Protein AF-A0A2T0YIZ6-F1 (afdb_monomer_lite)

Sequence (167 aa):
MQKAMRALGEVPNENVDPAEALLGLVTQKWAEVQWLRIKVQEVDEQGTVTSGEDRATDGESLVWGLTKRDEGTGPMGPVDVETREVGPNIWWKLLREAEDQLAKYSTAALRAGVERRQIDLQEAHALHLAQAITRILDQLGLSQDQARLVPTVVPAVLRSLPVKEGQ

Radius of gyration: 29.36 Å; chains: 1; bounding box: 67×38×82 Å

Secondary structure (DSSP, 8-state):
-HHHHHHTT---S----HHHHHHHHHHHHHHHHHHHHHHHHHHHHHHTTS-SS----TTGGGTEEEEEEEEEEETTEEEEEEEEEE---HHHHHHHHHHHHHHHHHHHHHHTTHHHHHHHHHHHHHHHHHHHHHHHHHHTT--HHHHHHHHHHHHHHHHHS------

pLDDT: mean 72.3, std 16.44, range [31.86, 94.19]

Foldseek 3Di:
DVVVVVVVPDPPPDPDDVLNVLVVVLVVLVVVLVVLVVVLVVQQVVVQPPDPPDRDDRCNSQFWDQPDWDFDADPVGTDTDGDTDGGGDPSVVVSVVSVVVSVVSVVVSVVVVSVVVVVVVVVVVVVVVVVVVVVVVVVVVDDPVRVVCCVPVVVVVVVPDDDPDDD

Structure (mmCIF, N/CA/C/O backbone):
data_AF-A0A2T0YIZ6-F1
#
_entry.id   AF-A0A2T0YIZ6-F1
#
loop_
_atom_site.group_PDB
_atom_site.id
_atom_site.type_symbol
_atom_site.label_atom_id
_atom_site.label_alt_id
_atom_site.label_comp_id
_atom_site.label_asym_id
_atom_site.label_entity_id
_atom_site.label_seq_id
_atom_site.pdbx_PDB_ins_code
_atom_site.Cartn_x
_atom_site.Cartn_y
_atom_site.Cartn_z
_atom_site.occupancy
_atom_site.B_iso_or_equiv
_atom_site.auth_seq_id
_atom_site.auth_comp_id
_atom_site.auth_asym_id
_atom_site.auth_atom_id
_atom_site.pdbx_PDB_model_num
ATOM 1 N N . MET A 1 1 ? 27.984 -17.161 -2.143 1.00 44.16 1 MET A N 1
ATOM 2 C CA . MET A 1 1 ? 26.893 -18.124 -2.424 1.00 44.16 1 MET A CA 1
ATOM 3 C C . MET A 1 1 ? 26.179 -18.625 -1.164 1.00 44.16 1 MET A C 1
ATOM 5 O O . MET A 1 1 ? 24.965 -18.508 -1.113 1.00 44.16 1 MET A O 1
ATOM 9 N N . GLN A 1 2 ? 26.878 -19.073 -0.110 1.00 40.38 2 GLN A N 1
ATOM 10 C CA . GLN A 1 2 ? 26.242 -19.543 1.143 1.00 40.38 2 GLN A CA 1
ATOM 11 C C . GLN A 1 2 ? 25.339 -18.515 1.859 1.00 40.38 2 GLN A C 1
ATOM 13 O O . GLN A 1 2 ? 24.339 -18.899 2.455 1.00 40.38 2 GLN A O 1
ATOM 18 N N . LYS A 1 3 ? 25.640 -17.211 1.771 1.00 50.69 3 LYS A N 1
ATOM 19 C CA . LYS A 1 3 ? 24.831 -16.145 2.397 1.00 50.69 3 LYS A CA 1
ATOM 20 C C . LYS A 1 3 ? 23.435 -15.981 1.768 1.00 50.69 3 LYS A C 1
ATOM 22 O O . LYS A 1 3 ? 22.498 -15.660 2.483 1.00 50.69 3 LYS A O 1
ATOM 27 N N . ALA A 1 4 ? 23.297 -16.245 0.465 1.00 48.84 4 ALA A N 1
ATOM 28 C CA . ALA A 1 4 ? 22.021 -16.151 -0.253 1.00 48.84 4 ALA A CA 1
ATOM 29 C C . ALA A 1 4 ? 21.124 -17.379 -0.007 1.00 48.84 4 ALA A C 1
ATOM 31 O O . ALA A 1 4 ? 19.919 -17.236 0.152 1.00 48.84 4 ALA A O 1
ATOM 32 N N . MET A 1 5 ? 21.714 -18.578 0.112 1.00 38.31 5 MET A N 1
ATOM 33 C CA . MET A 1 5 ? 20.966 -19.798 0.460 1.00 38.31 5 MET A CA 1
ATOM 34 C C . MET A 1 5 ? 20.451 -19.799 1.904 1.00 38.31 5 MET A C 1
ATOM 36 O O . MET A 1 5 ? 19.423 -20.411 2.168 1.00 38.31 5 MET A O 1
ATOM 40 N N . ARG A 1 6 ? 21.121 -19.103 2.834 1.00 47.44 6 ARG A N 1
ATOM 41 C CA . ARG A 1 6 ? 20.658 -18.996 4.228 1.00 47.44 6 ARG A CA 1
ATOM 42 C C . ARG A 1 6 ? 19.389 -18.140 4.357 1.00 47.44 6 ARG A C 1
ATOM 44 O O . ARG A 1 6 ? 18.484 -18.513 5.090 1.00 47.44 6 ARG A O 1
ATOM 51 N N . ALA A 1 7 ? 19.285 -17.072 3.563 1.00 55.91 7 ALA A N 1
ATOM 52 C CA . ALA A 1 7 ? 18.122 -16.181 3.534 1.00 55.91 7 ALA A CA 1
ATOM 53 C C . ALA A 1 7 ? 16.864 -16.808 2.898 1.00 55.91 7 ALA A C 1
ATOM 55 O O . ALA A 1 7 ? 15.756 -16.373 3.178 1.00 55.91 7 ALA A O 1
ATOM 56 N N . LEU A 1 8 ? 17.020 -17.836 2.055 1.00 54.31 8 LEU A N 1
ATOM 57 C CA . LEU A 1 8 ? 15.899 -18.565 1.441 1.00 54.31 8 LEU A CA 1
ATOM 58 C C . LEU A 1 8 ? 15.240 -19.587 2.387 1.00 54.31 8 LEU A C 1
ATOM 60 O O . LEU A 1 8 ? 14.152 -20.066 2.083 1.00 54.31 8 LEU A O 1
ATOM 64 N N . GLY A 1 9 ? 15.897 -19.945 3.499 1.00 49.66 9 GLY A N 1
ATOM 65 C CA . GLY A 1 9 ? 15.410 -20.938 4.467 1.00 49.66 9 GLY A CA 1
ATOM 66 C C . GLY A 1 9 ? 15.083 -20.377 5.854 1.00 49.66 9 GLY A C 1
ATOM 67 O O . GLY A 1 9 ? 14.301 -20.982 6.583 1.00 49.66 9 GLY A O 1
ATOM 68 N N . GLU A 1 10 ? 15.647 -19.227 6.224 1.00 50.94 10 GLU A N 1
ATOM 69 C CA . GLU A 1 10 ? 15.229 -18.471 7.404 1.00 50.94 10 GLU A CA 1
ATOM 70 C C . GLU A 1 10 ? 14.067 -17.565 7.001 1.00 50.94 10 GLU A C 1
ATOM 72 O O . GLU A 1 10 ? 14.272 -16.465 6.491 1.00 50.94 10 GLU A O 1
ATOM 77 N N . VAL A 1 11 ? 12.832 -18.030 7.224 1.00 56.81 11 VAL A N 1
ATOM 78 C CA . VAL A 1 11 ? 11.697 -1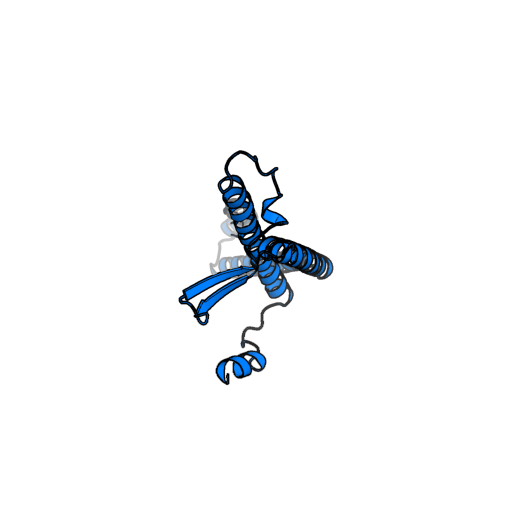7.105 7.304 1.00 56.81 11 VAL A CA 1
ATOM 79 C C . VAL A 1 11 ? 12.081 -16.098 8.391 1.00 56.81 11 VAL A C 1
ATOM 81 O O . VAL A 1 11 ? 12.385 -16.539 9.506 1.00 56.81 11 VAL A O 1
ATOM 84 N N . PRO A 1 12 ? 12.165 -14.786 8.094 1.00 57.22 12 PRO A N 1
ATOM 85 C CA . PRO A 1 12 ? 12.435 -13.793 9.121 1.00 57.22 12 PRO A CA 1
ATOM 86 C C . PRO A 1 12 ? 11.461 -14.054 10.268 1.00 57.22 12 PRO A C 1
ATOM 88 O O . PRO A 1 12 ? 10.270 -14.222 10.024 1.00 57.22 12 PRO A O 1
ATOM 91 N N . ASN A 1 13 ? 11.966 -14.157 11.498 1.00 51.22 13 ASN A N 1
ATOM 92 C CA . ASN A 1 13 ? 11.207 -14.501 12.714 1.00 51.22 13 ASN A CA 1
ATOM 93 C C . ASN A 1 13 ? 10.147 -13.448 13.108 1.00 51.22 13 ASN A C 1
ATOM 95 O O . ASN A 1 13 ? 9.727 -13.355 14.259 1.00 51.22 13 ASN A O 1
ATOM 99 N N . GLU A 1 14 ? 9.727 -12.631 12.159 1.00 59.22 14 GLU A N 1
ATOM 100 C CA . GLU A 1 14 ? 8.708 -11.624 12.299 1.00 59.22 14 GLU A CA 1
ATOM 101 C C . GLU A 1 14 ? 7.429 -12.257 11.750 1.00 59.22 14 GLU A C 1
ATOM 103 O O . GLU A 1 14 ? 7.318 -12.550 10.560 1.00 59.22 14 GLU A O 1
ATOM 108 N N . ASN A 1 15 ? 6.482 -12.561 12.640 1.00 60.38 15 ASN A N 1
ATOM 109 C CA . ASN A 1 15 ? 5.111 -12.897 12.256 1.00 60.38 15 ASN A CA 1
ATOM 110 C C . ASN A 1 15 ? 4.492 -11.646 11.611 1.00 60.38 15 ASN A C 1
ATOM 112 O O . ASN A 1 15 ? 3.732 -10.924 12.250 1.00 60.38 15 ASN A O 1
ATOM 116 N N . VAL A 1 16 ? 4.882 -11.349 10.373 1.00 66.56 16 VAL A N 1
ATOM 117 C CA . VAL A 1 16 ? 4.322 -10.250 9.592 1.00 66.56 16 VAL A CA 1
ATOM 118 C C . VAL A 1 16 ? 2.947 -10.697 9.125 1.00 66.56 16 VAL A C 1
ATOM 120 O O . VAL A 1 16 ? 2.807 -11.784 8.554 1.00 66.56 16 VAL A O 1
ATOM 123 N N . ASP A 1 17 ? 1.922 -9.879 9.376 1.00 78.06 17 ASP A N 1
ATOM 124 C CA . ASP A 1 17 ? 0.595 -10.144 8.827 1.00 78.06 17 ASP A CA 1
ATOM 125 C C . ASP A 1 17 ? 0.731 -10.202 7.292 1.00 78.06 17 ASP A C 1
ATOM 127 O O . ASP A 1 17 ? 1.259 -9.261 6.690 1.00 78.06 17 ASP A O 1
ATOM 131 N N . PRO A 1 18 ? 0.296 -11.283 6.618 1.00 77.56 18 PRO A N 1
ATOM 132 C CA . PRO A 1 18 ? 0.389 -11.386 5.163 1.00 77.56 18 PRO A CA 1
ATOM 133 C C . PRO A 1 18 ? -0.266 -10.202 4.435 1.00 77.56 18 PRO A C 1
ATOM 135 O O . PRO A 1 18 ? 0.171 -9.847 3.340 1.00 77.56 18 PRO A O 1
ATOM 138 N N . ALA A 1 19 ? -1.278 -9.567 5.036 1.00 79.44 19 ALA A N 1
ATOM 139 C CA . ALA A 1 19 ? -1.875 -8.344 4.510 1.00 79.44 19 ALA A CA 1
ATOM 140 C C . ALA A 1 19 ? -0.892 -7.160 4.531 1.00 79.44 19 ALA A C 1
ATOM 142 O O . ALA A 1 19 ? -0.772 -6.438 3.541 1.00 79.44 19 ALA A O 1
ATOM 143 N N . GLU A 1 20 ? -0.153 -6.991 5.627 1.00 77.31 20 GLU A N 1
ATOM 144 C CA . GLU A 1 20 ? 0.850 -5.935 5.797 1.00 77.31 20 GLU A CA 1
ATOM 145 C C . GLU A 1 20 ? 2.055 -6.155 4.874 1.00 77.31 20 GLU A C 1
ATOM 147 O O . GLU A 1 20 ? 2.496 -5.229 4.189 1.00 77.31 20 GLU A O 1
ATOM 152 N N . ALA A 1 21 ? 2.524 -7.400 4.759 1.00 82.56 21 ALA A N 1
ATOM 153 C CA . ALA A 1 21 ? 3.584 -7.764 3.821 1.00 82.56 21 ALA A CA 1
ATOM 154 C C . ALA A 1 21 ? 3.197 -7.442 2.366 1.00 82.56 21 ALA A C 1
ATOM 156 O O . ALA A 1 21 ? 4.013 -6.933 1.593 1.00 82.56 21 ALA A O 1
ATOM 157 N N . LEU A 1 22 ? 1.942 -7.709 1.991 1.00 83.88 22 LEU A N 1
ATOM 158 C CA . LEU A 1 22 ? 1.439 -7.435 0.648 1.00 83.88 22 LEU A CA 1
ATOM 159 C C . LEU A 1 22 ? 1.335 -5.930 0.363 1.00 83.88 22 LEU A C 1
ATOM 161 O O . LEU A 1 22 ? 1.680 -5.503 -0.738 1.00 83.88 22 LEU A O 1
ATOM 165 N N . LEU A 1 23 ? 0.924 -5.118 1.343 1.00 83.69 23 LEU A N 1
ATOM 166 C CA . LEU A 1 23 ? 0.952 -3.654 1.222 1.00 83.69 23 LEU A CA 1
ATOM 167 C C . LEU A 1 23 ? 2.373 -3.128 1.054 1.00 83.69 23 LEU A C 1
ATOM 169 O O . LEU A 1 23 ? 2.623 -2.340 0.144 1.00 83.69 23 LEU A O 1
ATOM 173 N N . GLY A 1 24 ? 3.312 -3.601 1.878 1.00 82.94 24 GLY A N 1
ATOM 174 C CA . GLY A 1 24 ? 4.721 -3.231 1.764 1.00 82.94 24 GLY A CA 1
ATOM 175 C C . GLY A 1 24 ? 5.281 -3.534 0.373 1.00 82.94 24 GLY A C 1
ATOM 176 O O . GLY A 1 24 ? 5.957 -2.694 -0.225 1.00 82.94 24 GLY A O 1
ATOM 177 N N . LEU A 1 25 ? 4.928 -4.693 -0.190 1.00 86.62 25 LEU A N 1
ATOM 178 C CA . LEU A 1 25 ? 5.316 -5.081 -1.544 1.00 86.62 25 LEU A CA 1
ATOM 179 C C . LEU A 1 25 ? 4.715 -4.162 -2.620 1.00 86.62 25 LEU A C 1
ATOM 181 O O . LEU A 1 25 ? 5.419 -3.783 -3.557 1.00 86.62 25 LEU A O 1
ATOM 185 N N . VAL A 1 26 ? 3.438 -3.783 -2.498 1.00 88.62 26 VAL A N 1
ATOM 186 C CA . VAL A 1 26 ? 2.788 -2.832 -3.419 1.00 88.62 26 VAL A CA 1
ATOM 187 C C . VAL A 1 26 ? 3.486 -1.472 -3.368 1.00 88.62 26 VAL A C 1
ATOM 189 O O . VAL A 1 26 ? 3.811 -0.922 -4.419 1.00 88.62 26 VAL A O 1
ATOM 192 N N . THR A 1 27 ? 3.783 -0.959 -2.172 1.00 84.81 27 THR A N 1
ATOM 193 C CA . THR A 1 27 ? 4.477 0.326 -1.990 1.00 84.81 27 THR A CA 1
ATOM 194 C C . THR A 1 27 ? 5.878 0.305 -2.599 1.00 84.81 27 THR A C 1
ATOM 196 O O . THR A 1 27 ? 6.249 1.218 -3.338 1.00 84.81 27 THR A O 1
ATOM 199 N N . GLN A 1 28 ? 6.649 -0.759 -2.360 1.00 86.38 2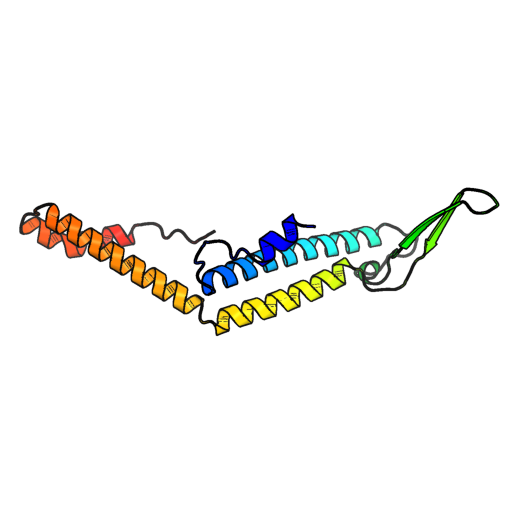8 GLN A N 1
ATOM 200 C CA . GLN A 1 28 ? 7.977 -0.921 -2.960 1.00 86.38 28 GLN A CA 1
ATOM 201 C C . GLN A 1 28 ? 7.905 -0.998 -4.487 1.00 86.38 28 GLN A C 1
ATOM 203 O O . GLN A 1 28 ? 8.671 -0.326 -5.179 1.00 86.38 28 GLN A O 1
ATOM 208 N N . LYS A 1 29 ? 6.957 -1.773 -5.025 1.00 90.44 29 LYS A N 1
ATOM 209 C CA . LYS A 1 29 ? 6.777 -1.912 -6.473 1.00 90.44 29 LYS A CA 1
ATOM 210 C C . LYS A 1 29 ? 6.317 -0.599 -7.117 1.00 90.44 29 LYS A C 1
ATOM 212 O O . LYS A 1 29 ? 6.748 -0.279 -8.220 1.00 90.44 29 LYS A O 1
ATOM 217 N N . TRP A 1 30 ? 5.503 0.202 -6.429 1.00 87.56 30 TRP A N 1
ATOM 218 C CA . TRP A 1 30 ? 5.141 1.545 -6.888 1.00 87.56 30 TRP A CA 1
ATOM 219 C C . TRP A 1 30 ? 6.362 2.468 -6.967 1.00 87.56 30 TRP A C 1
ATOM 221 O O . TRP A 1 30 ? 6.546 3.140 -7.982 1.00 87.56 30 TRP A O 1
ATOM 231 N N . ALA A 1 31 ? 7.227 2.458 -5.949 1.00 87.94 31 ALA A N 1
ATOM 232 C CA . ALA A 1 31 ? 8.463 3.240 -5.958 1.00 87.94 31 ALA A CA 1
ATOM 233 C C . ALA A 1 31 ? 9.401 2.829 -7.109 1.00 87.94 31 ALA A C 1
ATOM 235 O O . ALA A 1 31 ? 9.971 3.688 -7.782 1.00 87.94 31 ALA A O 1
ATOM 236 N N . GLU A 1 32 ? 9.508 1.527 -7.387 1.00 87.56 32 GLU A N 1
ATOM 237 C CA . GLU A 1 32 ? 10.258 1.000 -8.533 1.00 87.56 32 GLU A CA 1
ATOM 238 C C . GLU A 1 32 ? 9.706 1.519 -9.869 1.00 87.56 32 GLU A C 1
ATOM 240 O O . GLU A 1 32 ? 10.474 1.995 -10.705 1.00 87.56 32 GLU A O 1
ATOM 245 N N . VAL A 1 33 ? 8.380 1.510 -10.053 1.00 90.31 33 VAL A N 1
ATOM 246 C CA . VAL A 1 33 ? 7.731 2.076 -11.248 1.00 90.31 33 VAL A CA 1
ATOM 247 C C . VAL A 1 33 ? 8.036 3.569 -11.391 1.00 90.31 33 VAL A C 1
ATOM 249 O O . VAL A 1 33 ? 8.354 4.014 -12.493 1.00 90.31 33 VAL A O 1
ATOM 252 N N . GLN A 1 34 ? 7.978 4.352 -10.307 1.00 88.62 34 GLN A N 1
ATOM 253 C CA . GLN A 1 34 ? 8.311 5.783 -10.368 1.00 88.62 34 GLN A CA 1
ATOM 254 C C . GLN A 1 34 ? 9.763 6.009 -10.794 1.00 88.62 34 GLN A C 1
ATOM 256 O O . GLN A 1 34 ? 10.030 6.827 -11.672 1.00 88.62 34 GLN A O 1
ATOM 261 N N . 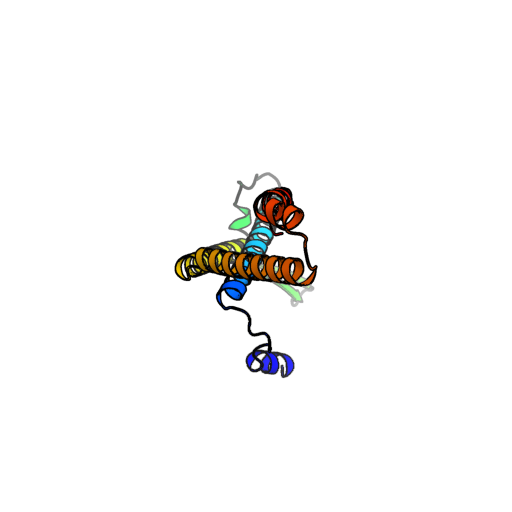TRP A 1 35 ? 10.700 5.251 -10.228 1.00 87.62 35 TRP A N 1
ATOM 262 C CA . TRP A 1 35 ? 12.106 5.335 -10.613 1.00 87.62 35 TRP A CA 1
ATOM 263 C C . TRP A 1 35 ? 12.332 4.949 -12.083 1.00 87.62 35 TRP A C 1
ATOM 265 O O . TRP A 1 35 ? 13.024 5.664 -12.808 1.00 87.62 35 TRP A O 1
ATOM 275 N N . LEU A 1 36 ? 11.700 3.870 -12.558 1.00 83.56 36 LEU A N 1
ATOM 276 C CA . LEU A 1 36 ? 11.800 3.433 -13.954 1.00 83.56 36 LEU A CA 1
ATOM 277 C C . LEU A 1 36 ? 11.208 4.453 -14.933 1.00 83.56 36 LEU A C 1
ATOM 279 O O . LEU A 1 36 ? 11.748 4.622 -16.023 1.00 83.56 36 LEU A O 1
ATOM 283 N N . ARG A 1 37 ? 10.145 5.174 -14.553 1.00 87.12 37 ARG A N 1
ATOM 284 C CA . ARG A 1 37 ? 9.596 6.276 -15.363 1.00 87.12 37 ARG A CA 1
ATOM 285 C C . ARG A 1 37 ? 10.603 7.403 -15.546 1.00 87.12 37 ARG A C 1
ATOM 287 O O . ARG A 1 37 ? 10.778 7.864 -16.668 1.00 87.12 37 ARG A O 1
ATOM 294 N N . ILE A 1 38 ? 11.300 7.783 -14.474 1.00 83.44 38 ILE A N 1
ATOM 295 C CA . ILE A 1 38 ? 12.375 8.783 -14.539 1.00 83.44 38 ILE A CA 1
ATOM 296 C C . ILE A 1 38 ? 13.486 8.292 -15.474 1.00 83.44 38 ILE A C 1
ATOM 298 O O . ILE A 1 38 ? 13.933 9.035 -16.338 1.00 83.44 38 ILE A O 1
ATOM 302 N N . LYS A 1 39 ? 13.894 7.020 -15.369 1.00 81.06 39 LYS A N 1
ATOM 303 C CA . LYS A 1 39 ? 14.928 6.452 -16.250 1.00 81.06 39 LYS A CA 1
ATOM 304 C C . LYS A 1 39 ? 14.527 6.397 -17.714 1.00 81.06 39 LYS A C 1
ATOM 306 O O . LYS A 1 39 ? 15.340 6.707 -18.574 1.00 81.06 39 LYS A O 1
ATOM 311 N N . VAL A 1 40 ? 13.285 6.041 -18.004 1.00 82.75 40 VAL A N 1
ATOM 312 C CA . VAL A 1 40 ? 12.756 6.085 -19.369 1.00 82.75 40 VAL A CA 1
ATOM 313 C C . VAL A 1 40 ? 12.763 7.512 -19.916 1.00 82.75 40 VAL A C 1
ATOM 315 O O . VAL A 1 40 ? 13.182 7.712 -21.052 1.00 82.75 40 VAL A O 1
ATOM 318 N N . GLN A 1 41 ? 12.357 8.494 -19.109 1.00 79.81 41 GLN A N 1
ATOM 319 C CA . GLN A 1 41 ? 12.384 9.900 -19.501 1.00 79.81 41 GLN A CA 1
ATOM 320 C C . GLN A 1 41 ? 13.814 10.385 -19.792 1.00 79.81 41 GLN A C 1
ATOM 322 O O . GLN A 1 41 ? 14.041 11.013 -20.819 1.00 79.81 41 GLN A O 1
ATOM 327 N N . GLU A 1 42 ? 14.793 10.031 -18.953 1.00 79.31 42 GLU A N 1
ATOM 328 C CA . GLU A 1 42 ? 16.209 10.361 -19.189 1.00 79.31 42 GLU A CA 1
ATOM 329 C C . GLU A 1 42 ? 16.722 9.803 -20.532 1.00 79.31 42 GLU A C 1
ATOM 331 O O . GLU A 1 42 ? 17.496 10.463 -21.221 1.00 79.31 42 GLU A O 1
ATOM 336 N N . VAL A 1 43 ? 16.311 8.588 -20.913 1.00 76.50 43 VAL A N 1
ATOM 337 C CA . VAL A 1 43 ? 16.706 7.955 -22.186 1.00 76.50 43 VAL A CA 1
ATOM 338 C C . VAL A 1 43 ? 16.072 8.664 -23.379 1.00 76.50 43 VAL A C 1
ATOM 340 O O . VAL A 1 43 ? 16.736 8.865 -24.398 1.00 76.50 43 VAL A O 1
ATOM 343 N N . ASP A 1 44 ? 14.800 9.039 -23.263 1.00 73.25 44 ASP A N 1
ATOM 344 C CA . ASP A 1 44 ? 14.096 9.790 -24.302 1.00 73.25 44 ASP A CA 1
ATOM 345 C C . ASP A 1 44 ? 14.768 11.155 -24.523 1.00 73.25 44 ASP A C 1
ATOM 347 O O . ASP A 1 44 ? 15.147 11.493 -25.641 1.00 73.25 44 ASP A O 1
ATOM 351 N N . GLU A 1 45 ? 15.076 11.870 -23.437 1.00 72.81 45 GLU A N 1
ATOM 352 C CA . GLU A 1 45 ? 15.780 13.156 -23.473 1.00 72.81 45 GLU A CA 1
ATOM 353 C C . GLU A 1 45 ? 17.202 13.047 -24.056 1.00 72.81 45 GLU A C 1
ATOM 355 O O . GLU A 1 45 ? 17.624 13.924 -24.809 1.00 72.81 45 GLU A O 1
ATOM 360 N N . GLN A 1 46 ? 17.953 11.981 -23.753 1.00 66.12 46 GLN A N 1
ATOM 361 C CA . GLN A 1 46 ? 19.324 11.789 -24.253 1.00 66.12 46 GLN A CA 1
ATOM 362 C C . GLN A 1 46 ? 19.388 11.484 -25.756 1.00 66.12 46 GLN A C 1
ATOM 364 O O . GLN A 1 46 ? 20.313 11.945 -26.432 1.00 66.12 46 GLN A O 1
ATOM 369 N N . GLY A 1 47 ? 18.417 10.736 -26.290 1.00 59.66 47 GLY A N 1
ATOM 370 C CA . GLY A 1 47 ? 18.377 10.394 -27.716 1.00 59.66 47 GLY A CA 1
ATOM 371 C C . GLY A 1 47 ? 18.022 11.576 -28.617 1.00 59.66 47 GLY A C 1
ATOM 372 O O . GLY A 1 47 ? 18.494 11.645 -29.750 1.00 59.66 47 GLY A O 1
ATOM 373 N N . THR A 1 48 ? 17.292 12.562 -28.096 1.00 53.28 48 THR A N 1
ATOM 374 C CA . THR A 1 48 ? 16.897 13.775 -28.833 1.00 53.28 48 THR A CA 1
ATOM 375 C C . THR A 1 48 ? 18.074 14.720 -29.124 1.00 53.28 48 THR A C 1
ATOM 377 O O . THR A 1 48 ? 17.968 15.603 -29.974 1.00 53.28 48 THR A O 1
ATOM 380 N N . VAL A 1 49 ? 19.224 14.549 -28.457 1.00 51.38 49 VAL A N 1
ATOM 381 C CA . VAL A 1 49 ? 20.359 15.496 -28.522 1.00 51.38 49 VAL A CA 1
ATOM 382 C C . VAL A 1 49 ? 21.503 15.015 -29.435 1.00 51.38 49 VAL A C 1
ATOM 384 O O . VAL A 1 49 ? 22.381 15.805 -29.777 1.00 51.38 49 VAL A O 1
ATOM 387 N N . THR A 1 50 ? 21.531 13.745 -29.867 1.00 47.34 50 THR A N 1
ATOM 388 C CA . THR A 1 50 ? 22.747 13.120 -30.443 1.00 47.34 50 THR A CA 1
ATOM 389 C C . THR A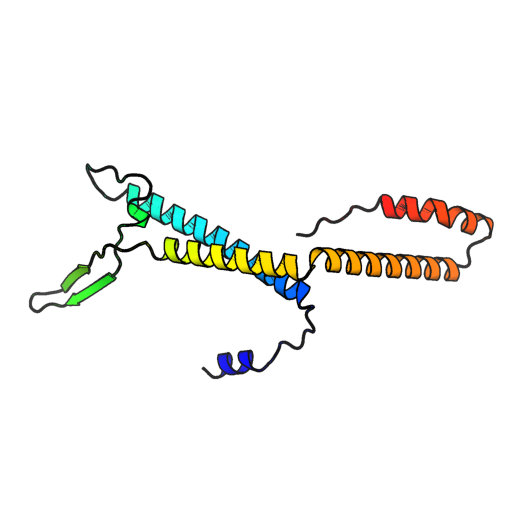 1 50 ? 22.796 12.927 -31.965 1.00 47.34 50 THR A C 1
ATOM 391 O O . THR A 1 50 ? 23.574 12.099 -32.441 1.00 47.34 50 THR A O 1
ATOM 394 N N . SER A 1 51 ? 22.051 13.673 -32.784 1.00 46.69 51 SER A N 1
ATOM 395 C CA . SER A 1 51 ? 22.256 13.632 -34.245 1.00 46.69 51 SER A CA 1
ATOM 396 C C . SER A 1 51 ? 22.039 14.991 -34.904 1.00 46.69 51 SER A C 1
ATOM 398 O O . SER A 1 51 ? 21.025 15.651 -34.704 1.00 46.69 51 SER A O 1
ATOM 400 N N . GLY A 1 52 ? 23.047 15.431 -35.664 1.00 46.12 52 GLY A N 1
ATOM 401 C CA . GLY A 1 52 ? 22.936 16.582 -36.551 1.00 46.12 52 GLY A CA 1
ATOM 402 C C . GLY A 1 52 ? 21.885 16.332 -37.633 1.00 46.12 52 GLY A C 1
ATOM 403 O O . GLY A 1 52 ? 21.726 15.212 -38.103 1.00 46.12 52 GLY A O 1
ATOM 404 N N . GLU A 1 53 ? 21.188 17.407 -37.990 1.00 49.22 53 GLU A N 1
ATOM 405 C CA . GLU A 1 53 ? 20.189 17.555 -39.064 1.00 49.22 53 GLU A CA 1
ATOM 406 C C . GLU A 1 53 ? 18.881 16.746 -38.980 1.00 49.22 53 GLU A C 1
ATOM 408 O O . GLU A 1 53 ? 17.863 17.281 -39.419 1.00 49.22 53 GLU A O 1
ATOM 413 N N . ASP A 1 54 ? 18.824 15.597 -38.305 1.00 49.19 54 ASP A N 1
ATOM 414 C CA . ASP A 1 54 ? 17.574 14.846 -38.113 1.00 49.19 54 ASP A CA 1
ATOM 415 C C . ASP A 1 54 ? 17.058 14.973 -36.671 1.00 49.19 54 ASP A C 1
ATOM 417 O O . ASP A 1 54 ? 17.606 14.408 -35.724 1.00 49.19 54 ASP A O 1
ATOM 421 N N . ARG A 1 55 ? 15.977 15.743 -36.490 1.00 48.94 55 ARG A N 1
ATOM 422 C CA . ARG A 1 55 ? 15.223 15.778 -35.229 1.00 48.94 55 ARG A CA 1
ATOM 423 C C . ARG A 1 55 ? 14.603 14.399 -34.997 1.00 48.94 55 ARG A C 1
ATOM 425 O O . ARG A 1 55 ? 13.597 14.088 -35.630 1.00 48.94 55 ARG A O 1
ATOM 432 N N . ALA A 1 56 ? 15.175 13.614 -34.086 1.00 52.81 56 ALA A N 1
ATOM 433 C CA . ALA A 1 56 ? 14.523 12.415 -33.572 1.00 52.81 56 ALA A CA 1
ATOM 434 C C . ALA A 1 56 ? 13.115 12.782 -33.072 1.00 52.81 56 ALA A C 1
ATOM 436 O O . ALA A 1 56 ? 12.935 13.792 -32.385 1.00 52.81 56 ALA A O 1
ATOM 437 N N . THR A 1 57 ? 12.113 12.005 -33.477 1.00 56.91 57 THR A N 1
ATOM 438 C CA . THR A 1 57 ? 10.726 12.214 -33.031 1.00 56.91 57 THR A CA 1
ATOM 439 C C . THR A 1 57 ? 10.588 11.684 -31.600 1.00 56.91 57 THR A C 1
ATOM 441 O O . THR A 1 57 ? 11.194 10.658 -31.290 1.00 56.91 57 THR A O 1
ATOM 444 N N . ASP A 1 58 ? 9.807 12.349 -30.737 1.00 57.06 58 ASP A N 1
ATOM 445 C CA . ASP A 1 58 ? 9.554 11.909 -29.351 1.00 57.06 58 ASP A CA 1
ATOM 446 C C . ASP A 1 58 ? 9.282 10.386 -29.301 1.00 57.06 58 ASP A C 1
ATOM 448 O O . ASP A 1 58 ? 8.358 9.890 -29.956 1.00 57.06 58 ASP A O 1
ATOM 452 N N . GLY A 1 59 ? 10.105 9.629 -28.563 1.00 58.59 59 GLY A N 1
ATOM 453 C CA . GLY A 1 59 ? 10.003 8.171 -28.433 1.00 58.59 59 GLY A CA 1
ATOM 454 C C . GLY A 1 59 ? 10.879 7.318 -29.365 1.00 58.59 59 GLY A C 1
ATOM 455 O O . GLY A 1 59 ? 10.948 6.102 -29.169 1.00 58.59 59 GLY A O 1
ATOM 456 N N . GLU A 1 60 ? 11.594 7.888 -30.337 1.00 60.78 60 GLU A N 1
ATOM 457 C CA . GLU A 1 60 ? 12.476 7.122 -31.240 1.00 60.78 60 GLU A CA 1
ATOM 458 C C . GLU A 1 60 ? 13.688 6.517 -30.498 1.00 60.78 60 GLU A C 1
ATOM 460 O O . GLU A 1 60 ? 14.064 5.365 -30.731 1.00 60.78 60 GLU A O 1
ATOM 465 N N . SER A 1 61 ? 14.199 7.229 -29.487 1.00 61.19 61 SER A N 1
ATOM 466 C CA . SER A 1 61 ? 15.248 6.769 -28.556 1.00 61.19 61 SER A CA 1
ATOM 467 C C . SER A 1 61 ? 14.841 5.542 -27.721 1.00 61.19 61 SER A C 1
ATOM 469 O O . SER A 1 61 ? 15.668 4.733 -27.290 1.00 61.19 61 SER A O 1
ATOM 471 N N . LEU A 1 62 ? 13.534 5.355 -27.500 1.00 59.28 62 LEU A N 1
ATOM 472 C CA . LEU A 1 62 ? 12.997 4.218 -26.744 1.00 59.28 62 LEU A CA 1
ATOM 473 C C . LEU A 1 62 ? 12.967 2.925 -27.576 1.00 59.28 62 LEU A C 1
ATOM 475 O O . LEU A 1 62 ? 12.859 1.829 -27.013 1.00 59.28 62 LEU A O 1
ATOM 479 N N . VAL A 1 63 ? 13.069 3.043 -28.903 1.00 53.78 63 VAL A N 1
ATOM 480 C CA . VAL A 1 63 ? 12.992 1.933 -29.866 1.00 53.78 63 VAL A CA 1
ATOM 481 C C . VAL A 1 63 ? 14.344 1.656 -30.532 1.00 53.78 63 VAL A C 1
ATOM 483 O O . VAL A 1 63 ? 14.613 0.511 -30.901 1.00 53.78 63 VAL A O 1
ATOM 486 N N . TRP A 1 64 ? 15.202 2.670 -30.663 1.00 49.75 64 TRP A N 1
ATOM 487 C CA . TRP A 1 64 ? 16.498 2.582 -31.334 1.00 49.75 64 TRP A CA 1
ATOM 488 C C . TRP A 1 64 ? 17.634 2.939 -30.364 1.00 49.75 64 TRP A C 1
ATOM 490 O O . TRP A 1 64 ? 17.684 4.052 -29.852 1.00 49.75 64 TRP A O 1
ATOM 500 N N . GLY A 1 65 ? 18.557 2.006 -30.085 1.00 55.97 65 GLY A N 1
ATOM 501 C CA . GLY A 1 65 ? 19.615 2.238 -29.094 1.00 55.97 65 GLY A CA 1
ATOM 502 C C . GLY A 1 65 ? 20.800 1.270 -29.168 1.00 55.97 65 GLY A C 1
ATOM 503 O O . GLY A 1 65 ? 20.686 0.130 -29.619 1.00 55.97 65 GLY A O 1
ATOM 504 N N . LEU A 1 66 ? 21.971 1.734 -28.714 1.00 52.97 66 LEU A N 1
ATOM 505 C CA . LEU A 1 66 ? 23.199 0.935 -28.662 1.00 52.97 66 LEU A CA 1
ATOM 506 C C . LEU A 1 66 ? 23.016 -0.212 -27.654 1.00 52.97 66 LEU A C 1
ATOM 508 O O . LEU A 1 66 ? 22.968 0.012 -26.448 1.00 52.97 66 LEU A O 1
ATOM 512 N N . THR A 1 67 ? 22.885 -1.442 -28.146 1.00 50.84 67 THR A N 1
ATOM 513 C CA . THR A 1 67 ? 22.603 -2.613 -27.296 1.00 50.84 67 THR A CA 1
ATOM 514 C C . THR A 1 67 ? 23.893 -3.280 -26.809 1.00 50.84 67 THR A C 1
ATOM 516 O O . THR A 1 67 ? 23.904 -3.930 -25.763 1.00 50.84 67 THR A O 1
ATOM 519 N N . LYS A 1 68 ? 25.005 -3.090 -27.535 1.00 41.34 68 LYS A N 1
ATOM 520 C CA . LYS A 1 68 ? 26.300 -3.697 -27.226 1.00 41.34 68 LYS A CA 1
ATOM 521 C C . LYS A 1 68 ? 27.458 -2.841 -27.756 1.00 41.34 68 LYS A C 1
ATOM 523 O O . LYS A 1 68 ? 27.458 -2.442 -28.919 1.00 41.34 68 LYS A O 1
ATOM 528 N N . ARG A 1 69 ? 28.467 -2.594 -26.917 1.00 47.59 69 ARG A N 1
ATOM 529 C CA . ARG A 1 69 ? 29.769 -2.048 -27.326 1.00 47.59 69 ARG A CA 1
ATOM 530 C C . ARG A 1 69 ? 30.822 -3.112 -27.046 1.00 47.59 69 ARG A C 1
ATOM 532 O O . ARG A 1 69 ? 31.008 -3.477 -25.889 1.00 47.59 69 ARG A O 1
ATOM 539 N N . ASP A 1 70 ? 31.463 -3.609 -28.099 1.00 45.91 70 ASP A N 1
ATOM 540 C CA . ASP A 1 70 ? 32.590 -4.528 -27.982 1.00 45.91 70 ASP A CA 1
ATOM 541 C C . ASP A 1 70 ? 33.882 -3.732 -28.226 1.00 45.91 70 ASP A C 1
ATOM 543 O O . ASP A 1 70 ? 34.129 -3.243 -29.330 1.00 45.91 70 ASP A O 1
ATOM 547 N N . GLU A 1 71 ? 34.704 -3.592 -27.186 1.00 47.69 71 GLU A N 1
ATOM 548 C CA . GLU A 1 71 ? 36.067 -3.063 -27.306 1.00 47.69 71 GLU A CA 1
ATOM 549 C C . GLU A 1 71 ? 37.013 -4.234 -27.599 1.00 47.69 71 GLU A C 1
ATOM 551 O O . GLU A 1 71 ? 37.130 -5.175 -26.808 1.00 47.69 71 GLU A O 1
ATOM 556 N N . GLY A 1 72 ? 37.665 -4.209 -28.763 1.00 51.28 72 GLY A N 1
ATOM 557 C CA . GLY A 1 72 ? 38.534 -5.288 -29.223 1.00 51.28 72 GLY A CA 1
ATOM 558 C C . GLY A 1 72 ? 39.790 -4.784 -29.930 1.00 51.28 72 GLY A C 1
ATOM 559 O O . GLY A 1 72 ? 39.831 -3.698 -30.504 1.00 51.28 72 GLY A O 1
ATOM 560 N N . THR A 1 73 ? 40.854 -5.589 -29.906 1.00 44.66 73 THR A N 1
ATOM 561 C CA . THR A 1 73 ? 42.075 -5.331 -30.686 1.00 44.66 73 THR A CA 1
ATOM 562 C C . THR A 1 73 ? 42.074 -6.224 -31.921 1.00 44.66 73 THR A C 1
ATOM 564 O O . THR A 1 73 ? 42.171 -7.446 -31.813 1.00 44.66 73 THR A O 1
ATOM 567 N N . GLY A 1 74 ? 41.932 -5.617 -33.099 1.00 57.28 74 GLY A N 1
ATOM 568 C CA . GLY A 1 74 ? 42.053 -6.312 -34.376 1.00 57.28 74 GLY A CA 1
ATOM 569 C C . GLY A 1 74 ? 43.519 -6.471 -34.807 1.00 57.28 74 GLY A C 1
ATOM 570 O O . GLY A 1 74 ? 44.413 -5.864 -34.215 1.00 57.28 74 GLY A O 1
ATOM 571 N N . PRO A 1 75 ? 43.800 -7.221 -35.889 1.00 54.03 75 PRO A N 1
ATOM 572 C CA . PRO A 1 75 ? 45.163 -7.437 -36.395 1.00 54.03 75 PRO A CA 1
ATOM 573 C C . PRO A 1 75 ? 45.915 -6.158 -36.822 1.00 54.03 75 PRO A C 1
ATOM 575 O O . PRO A 1 75 ? 47.117 -6.212 -37.057 1.00 54.03 75 PRO A O 1
ATOM 578 N N . MET A 1 76 ? 45.215 -5.023 -36.941 1.00 53.69 76 MET A N 1
ATOM 579 C CA . MET A 1 76 ? 45.728 -3.718 -37.392 1.00 53.69 76 MET A CA 1
ATOM 580 C C . MET A 1 76 ? 45.662 -2.618 -36.307 1.00 53.69 76 MET A C 1
ATOM 582 O O . MET A 1 76 ? 45.911 -1.457 -36.616 1.00 53.69 76 MET A O 1
ATOM 586 N N . GLY A 1 77 ? 45.335 -2.949 -35.049 1.00 59.03 77 GLY A N 1
ATOM 587 C CA . GLY A 1 77 ? 45.224 -1.982 -33.943 1.00 59.03 77 GLY A CA 1
ATOM 588 C C . GLY A 1 77 ? 43.903 -2.081 -33.163 1.00 59.03 77 GLY A C 1
ATOM 589 O O . GLY A 1 77 ? 43.091 -2.965 -33.452 1.00 59.03 77 GLY A O 1
ATOM 590 N N . PRO A 1 78 ? 43.681 -1.218 -32.150 1.00 55.38 78 PRO A N 1
ATOM 591 C CA . PRO A 1 78 ? 42.399 -1.149 -31.451 1.00 55.38 78 PRO A CA 1
ATOM 592 C C . PRO A 1 78 ? 41.300 -0.730 -32.436 1.00 55.38 78 PRO A C 1
ATOM 594 O O . PRO A 1 78 ? 41.427 0.290 -33.113 1.00 55.38 78 PRO A O 1
ATOM 597 N N . VAL A 1 79 ? 40.255 -1.550 -32.553 1.00 58.53 79 VAL A N 1
ATOM 598 C CA . VAL A 1 79 ? 39.073 -1.260 -33.368 1.00 58.53 79 VAL A CA 1
ATOM 599 C C . VAL A 1 79 ? 37.874 -1.365 -32.443 1.00 58.53 79 VAL A C 1
ATOM 601 O O . VAL A 1 79 ? 37.485 -2.464 -32.047 1.00 58.53 79 VAL A O 1
ATOM 604 N N . ASP A 1 80 ? 37.291 -0.219 -32.116 1.00 54.22 80 ASP A N 1
ATOM 605 C CA . ASP A 1 80 ? 36.035 -0.168 -31.382 1.00 54.22 80 ASP A CA 1
ATOM 606 C C . ASP A 1 80 ? 34.908 -0.554 -32.343 1.00 54.22 80 ASP A C 1
ATOM 608 O O . ASP A 1 80 ? 34.659 0.129 -33.340 1.00 54.22 80 ASP A O 1
ATOM 612 N N . VAL A 1 81 ? 34.245 -1.682 -32.078 1.00 59.09 81 VAL A N 1
ATOM 613 C CA . VAL A 1 81 ? 33.108 -2.137 -32.881 1.00 59.09 81 VAL A CA 1
ATOM 614 C C . VAL A 1 81 ? 31.832 -1.849 -32.098 1.00 59.09 81 VAL A C 1
ATOM 616 O O . VAL A 1 81 ? 31.457 -2.562 -31.166 1.00 59.09 81 VAL A O 1
ATOM 619 N N . GLU A 1 82 ? 31.137 -0.783 -32.487 1.00 53.75 82 GLU A N 1
ATOM 620 C CA . GLU A 1 82 ? 29.802 -0.485 -31.971 1.00 53.75 82 GLU A CA 1
ATOM 621 C C . GLU A 1 82 ? 28.753 -1.278 -32.758 1.00 53.75 82 GLU A C 1
ATOM 623 O O . GLU A 1 82 ? 28.523 -1.023 -33.940 1.00 53.75 82 GLU A O 1
ATOM 628 N N . THR A 1 83 ? 28.088 -2.236 -32.105 1.00 56.25 83 THR A N 1
ATOM 629 C CA . THR A 1 83 ? 26.968 -2.966 -32.715 1.00 56.25 83 THR A CA 1
ATOM 630 C C . THR A 1 83 ? 25.660 -2.312 -32.281 1.00 56.25 83 THR A C 1
ATOM 632 O O . THR A 1 83 ? 25.252 -2.389 -31.120 1.00 56.25 83 THR A O 1
ATOM 635 N N . ARG A 1 84 ? 24.995 -1.634 -33.221 1.00 52.22 84 ARG A N 1
ATOM 636 C CA . ARG A 1 84 ? 23.654 -1.068 -33.021 1.00 52.22 84 ARG A CA 1
ATOM 637 C C . ARG A 1 84 ? 22.621 -2.116 -33.423 1.00 52.22 84 ARG A C 1
ATOM 639 O O . ARG A 1 84 ? 22.547 -2.484 -34.591 1.00 52.22 84 ARG A O 1
ATOM 646 N N . GLU A 1 85 ? 21.844 -2.600 -32.461 1.00 53.62 85 GLU A N 1
ATOM 647 C CA . GLU A 1 85 ? 20.707 -3.489 -32.713 1.00 53.62 85 GLU A CA 1
ATOM 648 C C . GLU A 1 85 ? 19.402 -2.706 -32.563 1.00 53.62 85 GLU A C 1
ATOM 650 O O . GLU A 1 85 ? 19.281 -1.833 -31.706 1.00 53.62 85 GLU A O 1
ATOM 655 N N . VAL A 1 86 ? 18.413 -3.027 -33.398 1.00 51.38 86 VAL A N 1
ATOM 656 C CA . VAL A 1 86 ? 17.064 -2.469 -33.272 1.00 51.38 86 VAL A CA 1
ATOM 657 C C . VAL A 1 86 ? 16.295 -3.325 -32.273 1.00 51.38 86 VAL A C 1
ATOM 659 O O . VAL A 1 86 ? 15.939 -4.466 -32.567 1.00 51.38 86 VAL A O 1
ATOM 662 N N . GLY A 1 87 ? 16.045 -2.789 -31.081 1.00 60.28 87 GLY A N 1
ATOM 663 C CA . GLY A 1 87 ? 15.313 -3.482 -30.029 1.00 60.28 87 GLY A CA 1
ATOM 664 C C . GLY A 1 87 ? 14.768 -2.502 -28.989 1.00 60.28 87 GLY A C 1
ATOM 665 O O . GLY A 1 87 ? 15.415 -1.492 -28.720 1.00 60.28 87 GLY A O 1
ATOM 666 N N . PRO A 1 88 ? 13.603 -2.788 -28.368 1.00 62.78 88 PRO A N 1
ATOM 667 C CA . PRO A 1 88 ? 13.033 -1.883 -27.379 1.00 62.78 88 PRO A CA 1
ATOM 668 C C . PRO A 1 88 ? 14.012 -1.706 -26.223 1.00 62.78 88 PRO A C 1
ATOM 670 O O . PRO A 1 88 ? 14.523 -2.709 -25.700 1.00 62.78 88 PRO A O 1
ATOM 673 N N . ASN A 1 89 ? 14.236 -0.452 -25.829 1.00 73.44 89 ASN A N 1
ATOM 674 C CA . ASN A 1 89 ? 15.161 -0.092 -24.766 1.00 73.44 89 ASN A CA 1
ATOM 675 C C . ASN A 1 89 ? 14.867 -0.911 -23.496 1.00 73.44 89 ASN A C 1
ATOM 677 O O . ASN A 1 89 ? 13.709 -1.107 -23.110 1.00 73.44 89 ASN A O 1
ATOM 681 N N . ILE A 1 90 ? 15.920 -1.411 -22.844 1.00 80.44 90 ILE A N 1
ATOM 682 C CA . ILE A 1 90 ? 15.791 -2.270 -21.662 1.00 80.44 90 ILE A CA 1
ATOM 683 C C . ILE A 1 90 ? 14.997 -1.591 -20.537 1.00 80.44 90 ILE A C 1
ATOM 685 O O . ILE A 1 90 ? 14.174 -2.244 -19.901 1.00 80.44 90 ILE A O 1
ATOM 689 N N . TRP A 1 91 ? 15.156 -0.278 -20.351 1.00 80.00 91 TRP A N 1
ATOM 690 C CA . TRP A 1 91 ? 14.418 0.495 -19.352 1.00 80.00 91 TRP A CA 1
ATOM 691 C C . TRP A 1 91 ? 12.924 0.537 -19.649 1.00 80.00 91 TRP A C 1
ATOM 693 O O . TRP A 1 91 ? 12.108 0.385 -18.742 1.00 80.00 91 TRP A O 1
ATOM 703 N N . TRP A 1 92 ? 12.559 0.660 -20.927 1.00 79.62 92 TRP A N 1
ATOM 704 C CA . TRP A 1 92 ? 11.164 0.614 -21.351 1.00 79.62 92 TRP A CA 1
ATOM 705 C C . TRP A 1 92 ? 10.535 -0.757 -21.079 1.00 79.62 92 TRP A C 1
ATOM 707 O O . TRP A 1 92 ? 9.423 -0.834 -20.557 1.00 79.62 92 TRP A O 1
ATOM 717 N N . LYS A 1 93 ? 11.259 -1.848 -21.368 1.00 85.50 93 LYS A N 1
ATOM 718 C CA . LYS A 1 93 ? 10.797 -3.217 -21.074 1.00 85.50 93 LYS A CA 1
ATOM 719 C C . LYS A 1 93 ? 10.602 -3.442 -19.575 1.00 85.50 93 LYS A C 1
ATOM 721 O O . LYS A 1 93 ? 9.544 -3.921 -19.172 1.00 85.50 93 LYS A O 1
ATOM 726 N N . LEU A 1 94 ? 11.588 -3.053 -18.764 1.00 85.38 94 LEU A N 1
ATOM 727 C CA . LEU A 1 94 ? 11.525 -3.170 -17.306 1.00 85.38 94 LEU A CA 1
ATOM 728 C C . LEU A 1 94 ? 10.365 -2.356 -16.724 1.00 85.38 94 LEU A C 1
ATOM 730 O O . LEU A 1 94 ? 9.671 -2.842 -15.837 1.00 85.38 94 LEU A O 1
ATOM 734 N N . LEU A 1 95 ? 10.101 -1.155 -17.254 1.00 86.94 95 LEU A N 1
ATOM 735 C CA . LEU A 1 95 ? 8.958 -0.345 -16.832 1.00 86.94 95 LEU A CA 1
ATOM 736 C C . LEU A 1 95 ? 7.628 -1.066 -17.080 1.00 86.94 95 LEU A C 1
ATOM 738 O O . LEU A 1 95 ? 6.793 -1.119 -16.180 1.00 86.94 95 LEU A O 1
ATOM 742 N N . ARG A 1 96 ? 7.426 -1.636 -18.275 1.00 90.50 96 ARG A N 1
ATOM 743 C CA . ARG A 1 96 ? 6.191 -2.374 -18.594 1.00 90.50 96 ARG A CA 1
ATOM 744 C C . ARG A 1 96 ? 6.009 -3.580 -17.674 1.00 90.50 96 ARG A C 1
ATOM 746 O O . ARG A 1 96 ? 4.922 -3.788 -17.145 1.00 90.50 96 ARG A O 1
ATOM 753 N N . GLU A 1 97 ? 7.080 -4.332 -17.435 1.00 92.75 97 GLU A N 1
ATOM 754 C CA . GLU A 1 97 ? 7.042 -5.480 -16.529 1.00 92.75 97 GLU A CA 1
ATOM 755 C C . GLU A 1 97 ? 6.723 -5.065 -15.083 1.00 92.75 97 GLU A C 1
ATOM 757 O O . GLU A 1 97 ? 5.896 -5.697 -14.422 1.00 92.75 97 GLU A O 1
ATOM 762 N N . ALA A 1 98 ? 7.333 -3.984 -14.592 1.00 88.44 98 ALA A N 1
ATOM 763 C CA . ALA A 1 98 ? 7.073 -3.466 -13.254 1.00 88.44 98 ALA A CA 1
ATOM 764 C C . ALA A 1 98 ? 5.626 -2.963 -13.098 1.00 88.44 98 ALA A C 1
ATOM 766 O O . ALA A 1 98 ? 5.000 -3.225 -12.069 1.00 88.44 98 ALA A O 1
ATOM 767 N N . GLU A 1 99 ? 5.068 -2.300 -14.117 1.00 91.06 99 GLU A N 1
ATOM 768 C CA . GLU A 1 99 ? 3.664 -1.866 -14.131 1.00 91.06 99 GLU A CA 1
ATOM 769 C C . GLU A 1 99 ? 2.693 -3.062 -14.111 1.00 91.06 99 GLU A C 1
ATOM 771 O O . GLU A 1 99 ? 1.731 -3.058 -13.336 1.00 91.06 99 GLU A O 1
ATOM 776 N N . ASP A 1 100 ? 2.980 -4.129 -14.864 1.00 94.19 100 ASP A N 1
ATOM 777 C CA . ASP A 1 100 ? 2.190 -5.367 -14.839 1.00 94.19 100 ASP A CA 1
ATOM 778 C C . ASP A 1 100 ? 2.241 -6.063 -13.470 1.00 94.19 100 ASP A C 1
ATOM 780 O O . ASP A 1 100 ? 1.231 -6.573 -12.972 1.00 94.19 100 ASP A O 1
ATOM 784 N N . GLN A 1 101 ? 3.421 -6.111 -12.848 1.00 91.12 101 GLN A N 1
ATOM 785 C CA . GLN A 1 101 ? 3.596 -6.678 -11.510 1.00 91.12 101 GLN A CA 1
ATOM 786 C C . GLN A 1 101 ? 2.854 -5.850 -10.454 1.00 91.12 101 GLN A C 1
ATOM 788 O O . GLN A 1 101 ? 2.171 -6.428 -9.606 1.00 91.12 101 GLN A O 1
ATOM 793 N N . LEU A 1 102 ? 2.917 -4.517 -10.540 1.00 90.81 102 LEU A N 1
ATOM 794 C CA . LEU A 1 102 ? 2.176 -3.620 -9.654 1.00 90.81 102 LEU A CA 1
ATOM 795 C C . LEU A 1 102 ? 0.670 -3.879 -9.748 1.00 90.81 102 LEU A C 1
ATOM 797 O O . LEU A 1 102 ? 0.029 -4.114 -8.728 1.00 90.81 102 LEU A O 1
ATOM 801 N N . ALA A 1 103 ? 0.115 -3.931 -10.962 1.00 91.44 103 ALA A N 1
ATOM 802 C CA . ALA A 1 103 ? -1.308 -4.193 -11.173 1.00 91.44 103 ALA A CA 1
ATOM 803 C C . ALA A 1 103 ? -1.752 -5.540 -10.572 1.00 91.44 103 ALA A C 1
ATOM 805 O O . ALA A 1 103 ? -2.815 -5.636 -9.945 1.00 91.44 103 ALA A O 1
ATOM 806 N N . LYS A 1 104 ? -0.922 -6.584 -10.711 1.00 90.38 104 LYS A N 1
ATOM 807 C CA . LYS A 1 104 ? -1.174 -7.906 -10.115 1.00 90.38 104 LYS A CA 1
ATOM 808 C C . LYS A 1 104 ? -1.179 -7.846 -8.588 1.00 90.38 104 LYS A C 1
ATOM 810 O O . LYS A 1 104 ? -2.103 -8.382 -7.974 1.00 90.38 104 LYS A O 1
ATOM 815 N N . TYR A 1 105 ? -0.197 -7.186 -7.975 1.00 89.12 105 TYR A N 1
ATOM 816 C CA . TYR A 1 105 ? -0.104 -7.078 -6.517 1.00 89.12 105 TYR A CA 1
ATOM 817 C C . TYR A 1 105 ? -1.218 -6.214 -5.928 1.00 89.12 105 TYR A C 1
ATOM 819 O O . TYR A 1 105 ? -1.844 -6.623 -4.954 1.00 89.12 105 TYR A O 1
ATOM 827 N N . SER A 1 106 ? -1.556 -5.088 -6.559 1.00 86.31 106 SER A N 1
ATOM 828 C CA . SER A 1 106 ? -2.694 -4.259 -6.149 1.00 86.31 106 SER A CA 1
ATOM 829 C C . SER A 1 106 ? -4.012 -5.029 -6.238 1.00 86.31 106 SER A C 1
ATOM 831 O O . SER A 1 106 ? -4.820 -4.990 -5.314 1.00 86.31 106 SER A O 1
ATOM 833 N N . THR A 1 107 ? -4.215 -5.812 -7.302 1.00 88.88 107 THR A N 1
ATOM 834 C CA . THR A 1 107 ? -5.399 -6.677 -7.424 1.00 88.88 107 THR A CA 1
ATOM 835 C C . THR A 1 107 ? -5.436 -7.742 -6.326 1.00 88.88 107 THR A C 1
ATOM 837 O O . THR A 1 107 ? -6.500 -8.024 -5.776 1.00 88.88 107 THR A O 1
ATOM 840 N N . ALA A 1 108 ? -4.290 -8.341 -5.992 1.00 85.00 108 ALA A N 1
ATOM 841 C CA . ALA A 1 108 ? -4.191 -9.306 -4.903 1.00 85.00 108 ALA A CA 1
ATOM 842 C C . ALA A 1 108 ? -4.513 -8.663 -3.544 1.00 85.00 108 ALA A C 1
ATOM 844 O O . ALA A 1 108 ? -5.260 -9.255 -2.769 1.00 85.00 108 ALA A O 1
ATOM 845 N N . ALA A 1 109 ? -4.032 -7.443 -3.287 1.00 83.69 109 ALA A N 1
ATOM 846 C CA . ALA A 1 109 ? -4.311 -6.701 -2.058 1.00 83.69 109 ALA A CA 1
ATOM 847 C C . ALA A 1 109 ? -5.805 -6.379 -1.907 1.00 83.69 109 ALA A C 1
ATOM 849 O O . ALA A 1 109 ? -6.394 -6.620 -0.853 1.00 83.69 109 ALA A O 1
ATOM 850 N N . LEU A 1 110 ? -6.447 -5.927 -2.989 1.00 82.81 110 LEU A N 1
ATOM 851 C CA . LEU A 1 110 ? -7.889 -5.670 -3.008 1.00 82.81 110 LEU A CA 1
ATOM 852 C C . LEU A 1 110 ? -8.698 -6.956 -2.781 1.00 82.81 110 LEU A C 1
ATOM 854 O O . LEU A 1 110 ? -9.629 -6.971 -1.979 1.00 82.81 110 LEU A O 1
ATOM 858 N N . ARG A 1 111 ? -8.322 -8.064 -3.435 1.00 81.62 111 ARG A N 1
ATOM 859 C CA . ARG A 1 111 ? -8.984 -9.372 -3.260 1.00 81.62 111 ARG A CA 1
ATOM 860 C C . ARG A 1 111 ? -8.807 -9.952 -1.862 1.00 81.62 111 ARG A C 1
ATOM 862 O O . ARG A 1 111 ? -9.723 -10.594 -1.362 1.00 81.62 111 ARG A O 1
ATOM 869 N N . ALA A 1 112 ? -7.650 -9.737 -1.246 1.00 78.31 112 ALA A N 1
ATOM 870 C CA . ALA A 1 112 ? -7.368 -10.181 0.113 1.00 78.31 112 ALA A CA 1
ATOM 871 C C . ALA A 1 112 ? -8.124 -9.362 1.180 1.00 78.31 112 ALA A C 1
ATOM 873 O O . ALA A 1 112 ? -8.030 -9.682 2.361 1.00 78.31 112 ALA A O 1
ATOM 874 N N . GLY A 1 113 ? -8.887 -8.330 0.789 1.00 77.12 113 GLY A N 1
ATOM 875 C CA . GLY A 1 113 ? -9.684 -7.527 1.717 1.00 77.12 113 GLY A CA 1
ATOM 876 C C . GLY A 1 113 ? -8.824 -6.730 2.695 1.00 77.12 113 GLY A C 1
ATOM 877 O O . GLY A 1 113 ? -9.256 -6.461 3.813 1.00 77.12 113 GLY A O 1
ATOM 878 N N . VAL A 1 114 ? -7.604 -6.367 2.291 1.00 74.50 114 VAL A N 1
ATOM 879 C CA . VAL A 1 114 ? -6.615 -5.702 3.150 1.00 74.50 114 VAL A CA 1
ATOM 880 C C . VAL A 1 114 ? -7.165 -4.412 3.758 1.00 74.50 114 VAL A C 1
ATOM 882 O O . VAL A 1 114 ? -6.964 -4.155 4.938 1.00 74.50 114 VAL A O 1
ATOM 885 N N . GLU A 1 115 ? -7.929 -3.641 2.987 1.00 67.12 115 GLU A N 1
ATOM 886 C CA . GLU A 1 115 ? -8.568 -2.403 3.448 1.00 67.12 115 GLU A CA 1
ATOM 887 C C . GLU A 1 115 ? -9.562 -2.666 4.586 1.00 67.12 115 GLU A C 1
ATOM 889 O O . GLU A 1 115 ? -9.563 -1.972 5.602 1.00 67.12 115 GLU A O 1
ATOM 894 N N . ARG A 1 116 ? -10.349 -3.744 4.468 1.00 72.19 116 ARG A N 1
ATOM 895 C CA . ARG A 1 116 ? -11.260 -4.174 5.528 1.00 72.19 116 ARG A CA 1
ATOM 896 C C . ARG A 1 116 ? -10.490 -4.624 6.763 1.00 72.19 116 ARG A C 1
ATOM 898 O O . ARG A 1 116 ? -10.857 -4.246 7.866 1.00 72.19 116 ARG A O 1
ATOM 905 N N . ARG A 1 117 ? -9.397 -5.365 6.580 1.00 73.38 117 ARG A N 1
ATOM 906 C CA . ARG A 1 117 ? -8.560 -5.817 7.693 1.00 73.38 117 ARG A CA 1
ATOM 907 C C . ARG A 1 117 ? -7.864 -4.661 8.411 1.00 73.38 117 ARG A C 1
ATOM 909 O O . ARG A 1 117 ? -7.767 -4.696 9.632 1.00 73.38 117 ARG A O 1
ATOM 916 N N . GLN A 1 118 ? -7.433 -3.630 7.688 1.00 70.88 118 GLN A N 1
ATOM 917 C CA . GLN A 1 118 ? -6.849 -2.429 8.285 1.00 70.88 118 GLN A CA 1
ATOM 918 C C . GLN A 1 118 ? -7.879 -1.683 9.141 1.00 70.88 118 GLN A C 1
ATOM 920 O O . GLN A 1 118 ? -7.564 -1.276 10.258 1.00 70.88 118 GLN A O 1
ATOM 925 N N . ILE A 1 119 ? -9.115 -1.563 8.647 1.00 76.00 119 ILE A N 1
ATOM 926 C CA . ILE A 1 119 ? -10.236 -1.005 9.412 1.00 76.00 119 ILE A CA 1
ATOM 927 C C . ILE A 1 119 ? -10.514 -1.871 10.646 1.00 76.00 119 ILE A C 1
ATOM 929 O O . ILE A 1 119 ? -10.539 -1.342 11.751 1.00 76.00 119 ILE A O 1
ATOM 933 N N . ASP A 1 120 ? -10.630 -3.193 10.491 1.00 74.94 120 ASP A N 1
ATOM 934 C CA . ASP A 1 120 ? -10.903 -4.115 11.602 1.00 74.94 120 ASP A CA 1
ATOM 935 C C . ASP A 1 120 ? -9.797 -4.046 12.684 1.00 74.94 120 ASP A C 1
ATOM 937 O O . ASP A 1 120 ? -10.084 -4.066 13.883 1.00 74.94 120 ASP A O 1
ATOM 941 N N . LEU A 1 121 ? -8.523 -3.924 12.285 1.00 79.12 121 LEU A N 1
ATOM 942 C CA . LEU A 1 121 ? -7.394 -3.742 13.206 1.00 79.12 121 LEU A CA 1
ATOM 943 C C . LEU A 1 121 ? -7.457 -2.393 13.928 1.00 79.12 121 LEU A C 1
ATOM 945 O O . LEU A 1 121 ? -7.259 -2.335 15.143 1.00 79.12 121 LEU A O 1
ATOM 949 N N . GLN A 1 122 ? -7.758 -1.310 13.211 1.00 78.56 122 GLN A N 1
ATOM 950 C CA . GLN A 1 122 ? -7.920 0.013 13.812 1.00 78.56 122 GLN A CA 1
ATOM 951 C C . GLN A 1 122 ? -9.117 0.064 14.769 1.00 78.56 122 GLN A C 1
ATOM 953 O O . GLN A 1 122 ? -9.002 0.645 15.848 1.00 78.56 122 GLN A O 1
ATOM 958 N N . GLU A 1 123 ? -10.229 -0.591 14.437 1.00 82.56 123 GLU A N 1
ATOM 959 C CA . GLU A 1 123 ? -11.391 -0.740 15.317 1.00 82.56 123 GLU A CA 1
ATOM 960 C C . GLU A 1 123 ? -11.039 -1.538 16.579 1.00 82.56 123 GLU A C 1
ATOM 962 O O . GLU A 1 123 ? -11.359 -1.111 17.692 1.00 82.56 123 GLU A O 1
ATOM 967 N N . ALA A 1 124 ? -10.313 -2.653 16.441 1.00 81.69 124 ALA A N 1
ATOM 968 C CA . ALA A 1 124 ? -9.834 -3.434 17.580 1.00 81.69 124 ALA A CA 1
ATOM 969 C C . ALA A 1 124 ? -8.889 -2.616 18.480 1.00 81.69 124 ALA A C 1
ATOM 971 O O . ALA A 1 124 ? -8.994 -2.658 19.708 1.00 81.69 124 ALA A O 1
ATOM 972 N N . HIS A 1 125 ? -7.997 -1.821 17.886 1.00 82.12 125 HIS A N 1
ATOM 973 C CA . HIS A 1 125 ? -7.098 -0.928 18.619 1.00 82.12 125 HIS A CA 1
ATOM 974 C C . HIS A 1 125 ? -7.860 0.198 19.328 1.00 82.12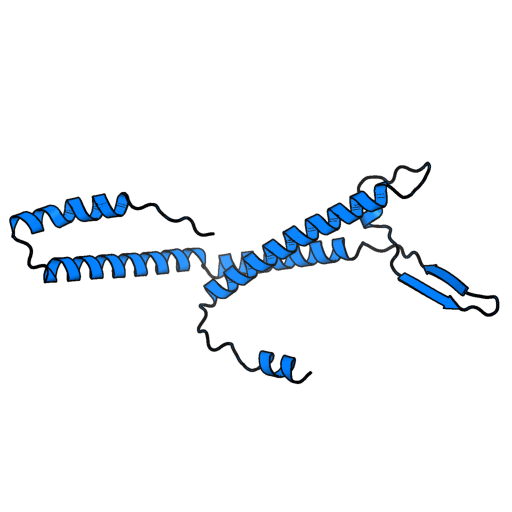 125 HIS A C 1
ATOM 976 O O . HIS A 1 125 ? -7.571 0.495 20.490 1.00 82.12 125 HIS A O 1
ATOM 982 N N . ALA A 1 126 ? -8.862 0.792 18.676 1.00 82.25 126 ALA A N 1
ATOM 983 C CA . ALA A 1 126 ? -9.727 1.801 19.277 1.00 82.25 126 ALA A CA 1
ATOM 984 C C . ALA A 1 126 ? -10.509 1.231 20.468 1.00 82.25 126 ALA A C 1
ATOM 986 O O . ALA A 1 126 ? -10.602 1.878 21.514 1.00 82.25 126 ALA A O 1
ATOM 987 N N . LEU A 1 127 ? -11.006 -0.004 20.351 1.00 86.44 127 LEU A N 1
ATOM 988 C CA . LEU A 1 127 ? -11.674 -0.703 21.444 1.00 86.44 127 LEU A CA 1
ATOM 989 C C . LEU A 1 127 ? -10.720 -0.949 22.624 1.00 86.44 127 LEU A C 1
ATOM 991 O O . LEU A 1 127 ? -11.087 -0.682 23.769 1.00 86.44 127 LEU A O 1
ATOM 995 N N . HIS A 1 128 ? -9.491 -1.404 22.368 1.00 86.00 128 HIS A N 1
ATOM 996 C CA . HIS A 1 128 ? -8.485 -1.596 23.418 1.00 86.00 128 HIS A CA 1
ATOM 997 C C . HIS A 1 128 ? -8.100 -0.286 24.112 1.00 86.00 128 HIS A C 1
ATOM 999 O O . HIS A 1 128 ? -8.007 -0.249 25.341 1.00 86.00 128 HIS A O 1
ATOM 1005 N N . LEU A 1 129 ? -7.919 0.799 23.354 1.00 86.19 129 LEU A N 1
ATOM 1006 C CA . LEU A 1 129 ? -7.642 2.122 23.910 1.00 86.19 129 LEU A CA 1
ATOM 1007 C C . LEU A 1 129 ? -8.797 2.601 24.797 1.00 86.19 129 LEU A C 1
ATOM 1009 O O . LEU A 1 129 ? -8.563 3.049 25.918 1.00 86.19 129 LEU A O 1
ATOM 1013 N N . ALA A 1 130 ? -10.041 2.463 24.330 1.00 84.94 130 ALA A N 1
ATOM 1014 C CA . ALA A 1 130 ? -11.221 2.831 25.104 1.00 84.94 130 ALA A CA 1
ATOM 1015 C C . ALA A 1 130 ? -11.295 2.045 26.424 1.00 84.94 130 ALA A C 1
ATOM 1017 O O . ALA A 1 130 ? -11.477 2.640 27.485 1.00 84.94 130 ALA A O 1
ATOM 1018 N N . GLN A 1 131 ? -11.063 0.729 26.383 1.00 87.94 131 GLN A N 1
ATOM 1019 C CA . GLN A 1 131 ? -11.016 -0.110 27.584 1.00 87.94 131 GLN A CA 1
ATOM 1020 C C . GLN A 1 131 ? -9.892 0.299 28.546 1.00 87.94 131 GLN A C 1
ATOM 1022 O O . GLN A 1 131 ? -10.094 0.291 29.760 1.00 87.94 131 GLN A O 1
ATOM 1027 N N . ALA A 1 132 ? -8.714 0.661 28.031 1.00 89.62 132 ALA A N 1
ATOM 1028 C CA . ALA A 1 132 ? -7.607 1.141 28.851 1.00 89.62 132 ALA A CA 1
ATOM 1029 C C . ALA A 1 132 ? -7.962 2.456 29.559 1.00 89.62 132 ALA A C 1
ATOM 1031 O O . ALA A 1 132 ? -7.735 2.574 30.762 1.00 89.62 132 ALA A O 1
ATOM 1032 N N . ILE A 1 133 ? -8.584 3.404 28.849 1.00 87.06 133 ILE A N 1
ATOM 1033 C CA . ILE A 1 133 ? -9.057 4.666 29.434 1.00 87.06 133 ILE A CA 1
ATOM 1034 C C . ILE A 1 133 ? -10.083 4.391 30.536 1.00 87.06 133 ILE A C 1
ATOM 1036 O O . ILE A 1 133 ? -9.940 4.930 31.630 1.00 87.06 133 ILE A O 1
ATOM 1040 N N . THR A 1 134 ? -11.073 3.524 30.299 1.00 85.94 134 THR A N 1
ATOM 1041 C CA . THR A 1 134 ? -12.060 3.160 31.329 1.00 85.94 134 THR A CA 1
ATOM 1042 C C . THR A 1 134 ? -11.386 2.581 32.571 1.00 85.94 134 THR A C 1
ATOM 1044 O O . THR A 1 134 ? -11.638 3.060 33.670 1.00 85.94 134 THR A O 1
ATOM 1047 N N . ARG A 1 135 ? -10.449 1.637 32.411 1.00 88.62 135 ARG A N 1
ATOM 1048 C CA . ARG A 1 135 ? -9.706 1.055 33.545 1.00 88.62 135 ARG A CA 1
ATOM 1049 C C . ARG A 1 135 ? -8.898 2.096 34.320 1.00 88.6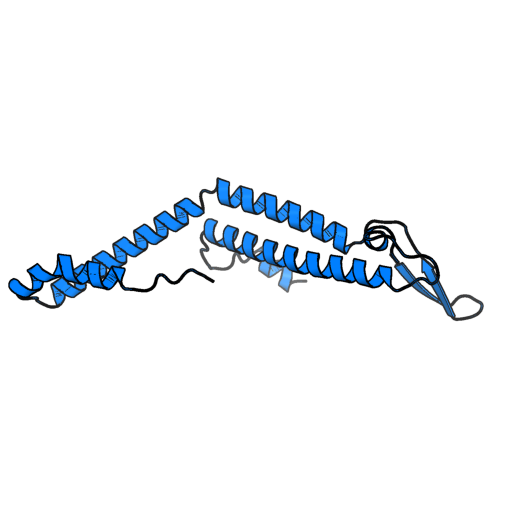2 135 ARG A C 1
ATOM 1051 O O . ARG A 1 135 ? -8.836 2.020 35.543 1.00 88.62 135 ARG A O 1
ATOM 1058 N N . ILE A 1 136 ? -8.274 3.050 33.627 1.00 89.44 136 ILE A N 1
ATOM 1059 C CA . ILE A 1 136 ? -7.528 4.147 34.260 1.00 89.44 136 ILE A CA 1
ATOM 1060 C C . ILE A 1 136 ? -8.480 5.028 35.075 1.00 89.44 136 ILE A C 1
ATOM 1062 O O . ILE A 1 136 ? -8.194 5.333 36.229 1.00 89.44 136 ILE A O 1
ATOM 1066 N N . LEU A 1 137 ? -9.618 5.415 34.496 1.00 88.44 137 LEU A N 1
ATOM 1067 C CA . LEU A 1 137 ? -10.613 6.257 35.162 1.00 88.44 137 LEU A CA 1
ATOM 1068 C C . LEU A 1 137 ? -11.244 5.558 36.372 1.00 88.44 137 LEU A C 1
ATOM 1070 O O . LEU A 1 137 ? -11.428 6.199 37.406 1.00 88.44 137 LEU A O 1
ATOM 1074 N N . ASP A 1 138 ? -11.491 4.252 36.279 1.00 86.94 138 ASP A N 1
ATOM 1075 C CA . ASP A 1 138 ? -11.975 3.440 37.398 1.00 86.94 138 ASP A CA 1
ATOM 1076 C C . ASP A 1 138 ? -10.945 3.381 38.541 1.00 86.94 138 ASP A C 1
ATOM 1078 O O . ASP A 1 138 ? -11.302 3.508 39.712 1.00 86.94 138 ASP A O 1
ATOM 1082 N N . GLN A 1 139 ? -9.651 3.242 38.221 1.00 90.88 139 GLN A N 1
ATOM 1083 C CA . GLN A 1 139 ? -8.571 3.211 39.219 1.00 90.88 139 GLN A CA 1
ATOM 1084 C C . GLN A 1 139 ? -8.283 4.573 39.859 1.00 90.88 139 GLN A C 1
ATOM 1086 O O . GLN A 1 139 ? -7.800 4.624 40.989 1.00 90.88 139 GLN A O 1
ATOM 1091 N N . LEU A 1 140 ? -8.588 5.676 39.171 1.00 89.06 140 LEU A N 1
ATOM 1092 C CA . LEU A 1 140 ? -8.397 7.034 39.687 1.00 89.06 140 LEU A CA 1
ATOM 1093 C C . LEU A 1 140 ? -9.383 7.405 40.807 1.00 89.06 140 LEU A C 1
ATOM 1095 O O . LEU A 1 140 ? -9.207 8.449 41.434 1.00 89.06 140 LEU A O 1
ATOM 1099 N N . GLY A 1 141 ? -10.394 6.570 41.083 1.00 83.44 141 GLY A N 1
ATOM 1100 C CA . GLY A 1 141 ? -11.302 6.767 42.215 1.00 83.44 141 GLY A CA 1
ATOM 1101 C C . GLY A 1 141 ? -12.129 8.050 42.103 1.00 83.44 141 GLY A C 1
ATOM 1102 O O . GLY A 1 141 ? -12.240 8.807 43.066 1.00 83.44 141 GLY A O 1
ATOM 1103 N N . LEU A 1 142 ? -12.676 8.314 40.914 1.00 87.50 142 LEU A N 1
ATOM 1104 C CA . LEU A 1 142 ? -13.437 9.529 40.612 1.00 87.50 142 LEU A CA 1
ATOM 1105 C C . LEU A 1 142 ? -14.646 9.706 41.543 1.00 87.50 142 LEU A C 1
ATOM 1107 O O . LEU A 1 142 ? -15.357 8.749 41.860 1.00 87.50 142 LEU A O 1
ATOM 1111 N N . SER A 1 143 ? -14.934 10.953 41.930 1.00 89.62 143 SER A N 1
ATOM 1112 C CA . SER A 1 143 ? -16.176 11.270 42.642 1.00 89.62 143 SER A CA 1
ATOM 1113 C C . SER A 1 143 ? -17.399 11.087 41.731 1.00 89.62 143 SER A C 1
ATOM 1115 O O . SER A 1 143 ? -17.286 11.128 40.503 1.00 89.62 143 SER A O 1
ATOM 1117 N N . GLN A 1 144 ? -18.596 10.926 42.312 1.00 85.62 144 GLN A N 1
ATOM 1118 C CA . GLN A 1 144 ? -19.832 10.759 41.529 1.00 85.62 144 GLN A CA 1
ATOM 1119 C C . GLN A 1 144 ? -20.064 11.899 40.528 1.00 85.62 144 GLN A C 1
ATOM 1121 O O . GLN A 1 144 ? -20.507 11.647 39.408 1.00 85.62 144 GLN A O 1
ATOM 1126 N N . ASP A 1 145 ? -19.753 13.138 40.911 1.00 89.12 145 ASP A N 1
ATOM 1127 C CA . ASP A 1 145 ? -19.943 14.302 40.044 1.00 89.12 145 ASP A CA 1
ATOM 1128 C C . ASP A 1 145 ? -18.912 14.342 38.907 1.00 89.12 145 ASP A C 1
ATOM 1130 O O . ASP A 1 145 ? -19.252 14.699 37.781 1.00 89.12 145 ASP A O 1
ATOM 1134 N N . GLN A 1 146 ? -17.675 13.899 39.156 1.00 86.31 146 GLN A N 1
ATOM 1135 C CA . GLN A 1 146 ? -16.632 13.788 38.129 1.00 86.31 146 GLN A CA 1
ATOM 1136 C C . GLN A 1 146 ? -16.920 12.647 37.147 1.00 86.31 146 GLN A C 1
ATOM 1138 O O . GLN A 1 146 ? -16.776 12.822 35.937 1.00 86.31 146 GLN A O 1
ATOM 1143 N N . ALA A 1 147 ? -17.396 11.502 37.642 1.00 86.56 147 ALA A N 1
ATOM 1144 C CA . ALA A 1 147 ? -17.761 10.355 36.815 1.00 86.56 147 ALA A CA 1
ATOM 1145 C C . ALA A 1 147 ? -18.893 10.685 35.823 1.00 86.56 147 ALA A C 1
ATOM 1147 O O . ALA A 1 147 ? -18.895 10.186 34.700 1.00 86.56 147 ALA A O 1
ATOM 1148 N N . ARG A 1 148 ? -19.820 11.586 36.182 1.00 89.94 148 ARG A N 1
ATOM 1149 C CA . ARG A 1 148 ? -20.889 12.056 35.276 1.00 89.94 148 ARG A CA 1
ATOM 1150 C C . ARG A 1 148 ? -20.371 12.859 34.084 1.00 89.94 148 ARG A C 1
ATOM 1152 O O . ARG A 1 148 ? -21.042 12.909 33.057 1.00 89.94 148 ARG A O 1
ATOM 1159 N N . LEU A 1 149 ? -19.198 13.479 34.207 1.00 89.88 149 LEU A N 1
ATOM 1160 C CA . LEU A 1 149 ? -18.570 14.254 33.133 1.00 89.88 149 LEU A CA 1
ATOM 1161 C C . LEU A 1 149 ? -17.743 13.376 32.182 1.00 89.88 149 LEU A C 1
ATOM 1163 O O . LEU A 1 149 ? -17.446 13.788 31.064 1.00 89.88 149 LEU A O 1
ATOM 1167 N N . VAL A 1 150 ? -17.390 12.153 32.585 1.00 87.44 150 VAL A N 1
ATOM 1168 C CA . VAL A 1 150 ? -16.558 11.241 31.783 1.00 87.44 150 VAL A CA 1
ATOM 1169 C C . VAL A 1 150 ? -17.145 10.958 30.388 1.00 87.44 150 VAL A C 1
ATOM 1171 O O . VAL A 1 150 ? -16.405 11.114 29.413 1.00 87.44 150 VAL A O 1
ATOM 1174 N N . PRO A 1 151 ? -18.444 10.620 30.223 1.00 87.25 151 PRO A N 1
ATOM 1175 C CA . PRO A 1 151 ? -19.009 10.285 28.912 1.00 87.25 151 PRO A CA 1
ATOM 1176 C C . PRO A 1 151 ? -19.060 11.461 27.929 1.00 87.25 151 PRO A C 1
ATOM 1178 O O . PRO A 1 151 ? -19.248 11.246 26.735 1.00 87.25 151 PRO A O 1
ATOM 1181 N N . THR A 1 152 ? -18.917 12.701 28.404 1.00 89.50 152 THR A N 1
ATOM 1182 C CA . THR A 1 152 ? -18.950 13.905 27.562 1.00 89.50 152 THR A CA 1
ATOM 1183 C C . THR A 1 152 ? -17.552 14.454 27.299 1.00 89.50 152 THR A C 1
ATOM 1185 O O . THR A 1 152 ? -17.224 14.757 26.151 1.00 89.50 152 THR A O 1
ATOM 1188 N N . VAL A 1 153 ? -16.704 14.531 28.328 1.00 89.31 153 VAL A N 1
ATOM 1189 C CA . VAL A 1 153 ? -15.354 15.105 28.232 1.00 89.31 153 VAL A CA 1
ATOM 1190 C C . VAL A 1 153 ? -14.410 14.186 27.462 1.00 89.31 153 VAL A C 1
ATOM 1192 O O . VAL A 1 153 ? -13.714 14.651 26.560 1.00 89.31 153 VAL A O 1
ATOM 1195 N N . VAL A 1 154 ? -14.401 12.882 27.759 1.00 87.94 154 VAL A N 1
ATOM 1196 C CA . VAL A 1 154 ? -13.448 11.947 27.138 1.00 87.94 154 VAL A CA 1
ATOM 1197 C C . VAL A 1 154 ? -13.639 11.873 25.617 1.00 87.94 154 VAL A C 1
ATOM 1199 O O . VAL A 1 154 ? -12.659 12.078 24.899 1.00 87.94 154 VAL A O 1
ATOM 1202 N N . PRO A 1 155 ? -14.859 11.692 25.069 1.00 87.94 155 PRO A N 1
ATOM 1203 C CA . PRO A 1 155 ? -15.043 11.693 23.618 1.00 87.94 155 PRO A CA 1
ATOM 1204 C C . PRO A 1 155 ? -14.741 13.042 22.960 1.00 87.94 155 PRO A C 1
ATOM 1206 O O . PRO A 1 155 ? -14.269 13.066 21.826 1.00 87.94 155 PRO A O 1
ATOM 1209 N N . ALA A 1 156 ? -15.006 14.164 23.642 1.00 88.06 156 ALA A N 1
ATOM 1210 C CA . ALA A 1 156 ? -14.686 15.491 23.119 1.00 88.06 156 ALA A CA 1
ATOM 1211 C C . ALA A 1 156 ? -13.169 15.685 22.964 1.00 88.06 156 ALA A C 1
ATOM 1213 O O . ALA A 1 156 ? -12.719 16.155 21.921 1.00 88.06 156 ALA A O 1
ATOM 1214 N N . VAL A 1 157 ? -12.384 15.250 23.956 1.00 87.81 157 VAL A N 1
ATOM 1215 C CA . VAL A 1 157 ? -10.917 15.291 23.902 1.00 87.81 157 VAL A CA 1
ATOM 1216 C C . VAL A 1 157 ? -10.381 14.342 22.830 1.00 87.81 157 VAL A C 1
ATOM 1218 O O . VAL A 1 157 ? -9.567 14.762 22.012 1.00 87.81 157 VAL A O 1
ATOM 1221 N N . LEU A 1 158 ? -10.870 13.099 22.758 1.00 85.62 158 LEU A N 1
ATOM 1222 C CA . LEU A 1 158 ? -10.420 12.135 21.746 1.00 85.62 158 LEU A CA 1
ATOM 1223 C C . LEU A 1 158 ? -10.688 12.619 20.312 1.00 85.62 158 LEU A C 1
ATOM 1225 O O . LEU A 1 158 ? -9.831 12.452 19.452 1.00 85.62 158 LEU A O 1
ATOM 1229 N N . ARG A 1 159 ? -11.829 13.277 20.057 1.00 85.06 159 ARG A N 1
ATOM 1230 C CA . ARG A 1 159 ? -12.138 13.876 18.742 1.00 85.06 159 ARG A CA 1
ATOM 1231 C C . ARG A 1 159 ? -11.283 15.096 18.397 1.00 85.06 159 ARG A C 1
ATOM 1233 O O . ARG A 1 159 ? -11.218 15.463 17.231 1.00 85.06 159 ARG A O 1
ATOM 1240 N N . SER A 1 160 ? -10.665 15.734 19.388 1.00 87.56 160 SER A N 1
ATOM 1241 C CA . SER A 1 160 ? -9.755 16.865 19.167 1.00 87.56 160 SER A CA 1
ATOM 1242 C C . SER A 1 160 ? -8.323 16.433 18.833 1.00 87.56 160 SER A C 1
ATOM 1244 O O . SER A 1 160 ? -7.510 17.271 18.445 1.00 87.56 160 SER A O 1
ATOM 1246 N N . LEU A 1 161 ? -8.004 15.141 18.979 1.00 82.62 161 LEU A N 1
ATOM 1247 C CA . LEU A 1 161 ? -6.693 14.612 18.625 1.00 82.62 161 LEU A CA 1
ATOM 1248 C C . LEU A 1 161 ? -6.515 14.615 17.097 1.00 82.62 161 LEU A C 1
ATOM 1250 O O . LEU A 1 161 ? -7.424 14.201 16.376 1.00 82.62 161 LEU A O 1
ATOM 1254 N N . PRO A 1 162 ? -5.351 15.047 16.584 1.00 73.19 162 PRO A N 1
ATOM 1255 C CA . PRO A 1 162 ? -5.075 14.998 15.157 1.00 73.19 162 PRO A CA 1
ATOM 1256 C C . PRO A 1 162 ? -4.969 13.541 14.697 1.00 73.19 162 PRO A C 1
ATOM 1258 O O . PRO A 1 162 ? -4.180 12.762 15.239 1.00 73.19 162 PRO A O 1
ATOM 1261 N N . VAL A 1 163 ? -5.742 13.176 13.672 1.00 70.31 163 VAL A N 1
ATOM 1262 C CA . VAL A 1 163 ? -5.553 11.906 12.966 1.00 70.31 163 VAL A CA 1
ATOM 1263 C C . VAL A 1 163 ? -4.248 12.024 12.189 1.00 70.31 163 VAL A C 1
ATOM 1265 O O . VAL A 1 163 ? -4.115 12.865 11.302 1.00 70.31 163 VAL A O 1
ATOM 1268 N N . LYS A 1 164 ? -3.252 11.221 12.560 1.00 57.56 164 LYS A N 1
ATOM 1269 C CA . LYS A 1 164 ? -2.000 11.139 11.812 1.00 57.56 164 LYS A CA 1
ATOM 1270 C C . LYS A 1 164 ? -2.275 10.290 10.569 1.00 57.56 164 LYS A C 1
ATOM 1272 O O . LYS A 1 164 ? -2.324 9.068 10.669 1.00 57.56 164 LYS A O 1
ATOM 1277 N N . GLU A 1 165 ? -2.526 10.929 9.430 1.00 42.31 165 GLU A N 1
ATOM 1278 C CA . GLU A 1 165 ? -2.550 10.236 8.138 1.00 42.31 165 GLU A CA 1
ATOM 1279 C C . GLU A 1 165 ? -1.152 9.643 7.898 1.00 42.31 165 GLU A C 1
ATOM 1281 O O . GLU A 1 165 ? -0.142 10.340 8.026 1.00 42.31 165 GLU A O 1
ATOM 1286 N N . GLY A 1 166 ? -1.091 8.324 7.703 1.00 45.19 166 GLY A N 1
ATOM 1287 C CA . GLY A 1 166 ? 0.162 7.578 7.593 1.00 45.19 166 GLY A CA 1
ATOM 1288 C C . GLY A 1 166 ? 1.016 8.060 6.418 1.00 45.19 166 GLY A C 1
ATOM 1289 O O . GLY A 1 166 ? 0.490 8.310 5.336 1.00 45.19 166 GLY A O 1
ATOM 1290 N N . GLN A 1 167 ? 2.322 8.190 6.670 1.00 31.86 167 GLN A N 1
ATOM 1291 C CA . GLN A 1 167 ? 3.376 8.243 5.650 1.00 31.86 167 GLN A CA 1
ATOM 1292 C C . GLN A 1 167 ? 3.696 6.836 5.154 1.00 31.86 167 GLN A C 1
ATOM 1294 O O . GLN A 1 167 ? 3.635 5.909 5.995 1.00 31.86 167 GLN A O 1
#

Organism: NCBI:txid272918